Protein AF-A0A0F9ECN3-F1 (afdb_monomer_lite)

Sequence (155 aa):
WRVKKGQPVIRRDQSVPAFGNCTLDDNPGNGDLRNGLTFDAQINGYLSWDSETIVDEPDRWEMTVILDASAPLDECRVDLTPRKCQKFKPAPGTKFKWTVTTLPPVSKKKDKSAEKPPPGRLLVTATKQADKHGLVTIRQMPILKGRQRVVIANQ

Structure (mmCIF, N/CA/C/O backbone):
data_AF-A0A0F9ECN3-F1
#
_entry.id   AF-A0A0F9ECN3-F1
#
loop_
_atom_site.group_PDB
_atom_site.id
_atom_site.type_symbol
_atom_site.label_atom_id
_atom_site.label_alt_id
_atom_site.label_comp_id
_atom_site.label_asym_id
_atom_site.label_entity_id
_atom_site.label_seq_id
_atom_site.pdbx_PDB_ins_code
_atom_site.Cartn_x
_atom_site.Cartn_y
_atom_site.Cartn_z
_atom_site.occupancy
_atom_site.B_iso_or_equiv
_atom_site.auth_seq_id
_atom_site.auth_comp_id
_atom_site.auth_asym_id
_atom_site.auth_atom_id
_atom_site.pdbx_PDB_model_num
ATOM 1 N N . TRP A 1 1 ? 7.324 -7.913 3.543 1.00 61.25 1 TRP A N 1
ATOM 2 C CA . TRP A 1 1 ? 7.723 -9.181 4.170 1.00 61.25 1 TRP A CA 1
ATOM 3 C C . TRP A 1 1 ? 9.244 -9.226 4.249 1.00 61.25 1 TRP A C 1
ATOM 5 O O . TRP A 1 1 ? 9.902 -8.504 3.511 1.00 61.25 1 TRP A O 1
ATOM 15 N N . ARG A 1 2 ? 9.823 -10.022 5.154 1.00 65.94 2 ARG A N 1
ATOM 16 C CA . ARG A 1 2 ? 11.284 -10.192 5.239 1.00 65.94 2 ARG A CA 1
ATOM 17 C C . ARG A 1 2 ? 11.730 -11.464 4.544 1.00 65.94 2 ARG A C 1
ATOM 19 O O . ARG A 1 2 ? 11.059 -12.481 4.664 1.00 65.94 2 ARG A O 1
ATOM 26 N N . VAL A 1 3 ? 12.909 -11.430 3.934 1.00 63.16 3 VAL A N 1
ATOM 27 C CA . VAL A 1 3 ? 13.640 -12.641 3.558 1.00 63.16 3 VAL A CA 1
ATOM 28 C C . VAL A 1 3 ? 14.472 -13.080 4.770 1.00 63.16 3 VAL A C 1
ATOM 30 O O . VAL A 1 3 ? 15.399 -12.377 5.168 1.00 63.16 3 VAL A O 1
ATOM 33 N N . LYS A 1 4 ? 14.160 -14.221 5.390 1.00 66.12 4 LYS A N 1
ATOM 34 C CA . LYS A 1 4 ? 14.993 -14.840 6.436 1.00 66.12 4 LYS A CA 1
ATOM 35 C C . LYS A 1 4 ? 15.588 -16.119 5.867 1.00 66.12 4 LYS A C 1
ATOM 37 O O . LYS A 1 4 ? 14.844 -16.992 5.439 1.00 66.12 4 LYS A O 1
ATOM 42 N N . LYS A 1 5 ? 16.923 -16.231 5.861 1.00 72.69 5 LYS A N 1
ATOM 43 C CA . LYS A 1 5 ? 17.642 -17.380 5.271 1.00 72.69 5 LYS A CA 1
ATOM 44 C C . LYS A 1 5 ? 17.203 -17.685 3.822 1.00 72.69 5 LYS A C 1
ATOM 46 O O . LYS A 1 5 ? 16.973 -18.834 3.474 1.00 72.69 5 LYS A O 1
ATOM 51 N N . GLY A 1 6 ? 17.024 -16.650 3.000 1.00 64.44 6 GLY A N 1
ATOM 52 C CA . GLY A 1 6 ? 16.589 -16.809 1.606 1.00 64.44 6 GLY A CA 1
ATOM 53 C C . GLY A 1 6 ? 15.089 -17.060 1.405 1.00 64.44 6 GLY A C 1
ATOM 54 O O . GLY A 1 6 ? 14.658 -17.149 0.264 1.00 64.44 6 GLY A O 1
ATOM 55 N N . GLN A 1 7 ? 14.279 -17.128 2.470 1.00 65.38 7 GLN A N 1
ATOM 56 C CA . GLN A 1 7 ? 12.841 -17.392 2.357 1.00 65.38 7 GLN A CA 1
ATOM 57 C C . GLN A 1 7 ? 11.970 -16.204 2.772 1.00 65.38 7 GLN A C 1
ATOM 59 O O . GLN A 1 7 ? 12.253 -15.573 3.798 1.00 65.38 7 GLN A O 1
ATOM 64 N N . PRO A 1 8 ? 10.869 -15.938 2.047 1.00 68.69 8 PRO A N 1
ATOM 65 C CA . PRO A 1 8 ? 9.820 -15.053 2.515 1.00 68.69 8 PRO A CA 1
ATOM 66 C C . PRO A 1 8 ? 9.243 -15.497 3.848 1.00 68.69 8 PRO A C 1
ATOM 68 O O . PRO A 1 8 ? 8.723 -16.599 3.983 1.00 68.69 8 PRO A O 1
ATOM 71 N N . VAL A 1 9 ? 9.275 -14.606 4.832 1.00 77.12 9 VAL A N 1
ATOM 72 C CA . VAL A 1 9 ? 8.562 -14.780 6.091 1.00 77.12 9 VAL A CA 1
ATOM 73 C C . VAL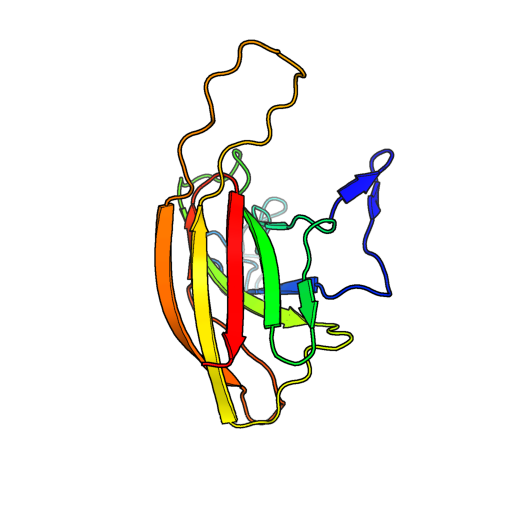 A 1 9 ? 7.325 -13.900 6.058 1.00 77.12 9 VAL A C 1
ATOM 75 O O . VAL A 1 9 ? 7.400 -12.675 6.197 1.00 77.12 9 VAL A O 1
ATOM 78 N N . ILE A 1 10 ? 6.178 -14.551 5.880 1.00 79.06 10 ILE A N 1
ATOM 79 C CA . ILE A 1 10 ? 4.855 -13.964 6.081 1.00 79.06 10 ILE A CA 1
ATOM 80 C C . ILE A 1 10 ? 4.321 -14.509 7.402 1.00 79.06 10 ILE A C 1
ATOM 82 O O . ILE A 1 10 ? 4.100 -15.710 7.557 1.00 79.06 10 ILE A O 1
ATOM 86 N N . ARG A 1 11 ? 4.138 -13.616 8.375 1.00 85.12 11 ARG A N 1
ATOM 87 C CA . ARG A 1 11 ? 3.629 -13.963 9.704 1.00 85.12 11 ARG A CA 1
ATOM 88 C C . ARG A 1 11 ? 2.106 -14.096 9.672 1.00 85.12 11 ARG A C 1
ATOM 90 O O . ARG A 1 11 ? 1.419 -13.338 8.985 1.00 85.12 11 ARG A O 1
ATOM 97 N N . ARG A 1 12 ? 1.559 -15.110 10.354 1.00 87.62 12 ARG A N 1
ATOM 98 C CA . ARG A 1 12 ? 0.111 -15.391 10.293 1.00 87.62 12 ARG A CA 1
ATOM 99 C C . ARG A 1 12 ? -0.711 -14.410 11.130 1.00 87.62 12 ARG A C 1
ATOM 101 O O . ARG A 1 12 ? -1.862 -14.179 10.773 1.00 87.62 12 ARG A O 1
ATOM 108 N N . ASP A 1 13 ? -0.094 -13.845 12.152 1.00 90.88 13 ASP A N 1
ATOM 109 C CA . ASP A 1 13 ? -0.591 -12.923 13.174 1.00 90.88 13 ASP A CA 1
ATOM 110 C C . ASP A 1 13 ? -0.335 -11.443 12.833 1.00 90.88 13 ASP A C 1
ATOM 112 O O . ASP A 1 13 ? -0.357 -10.583 13.707 1.00 90.88 13 ASP A O 1
ATOM 116 N N . GLN A 1 14 ? -0.092 -11.125 11.559 1.00 93.50 14 GLN A N 1
ATOM 117 C CA . GLN A 1 14 ? 0.107 -9.754 11.096 1.00 93.50 14 GLN A CA 1
ATOM 118 C C . GLN A 1 14 ? -0.814 -9.405 9.933 1.00 93.50 14 GLN A C 1
ATOM 120 O O . GLN A 1 14 ? -1.141 -10.260 9.102 1.00 93.50 14 GLN A O 1
ATOM 125 N N . SER A 1 15 ? -1.167 -8.122 9.848 1.00 96.06 15 SER A N 1
ATOM 126 C CA . SER A 1 15 ? -1.758 -7.567 8.637 1.00 96.06 15 SER A CA 1
ATOM 127 C C . SER A 1 15 ? -0.763 -7.561 7.478 1.00 96.06 15 SER A C 1
ATOM 129 O O . SER A 1 15 ? 0.458 -7.600 7.646 1.00 96.06 15 SER A O 1
ATOM 131 N N . VAL A 1 16 ? -1.309 -7.536 6.269 1.00 96.00 16 VAL A N 1
ATOM 132 C CA . VAL A 1 16 ? -0.566 -7.508 5.010 1.00 96.00 16 VAL A CA 1
ATOM 133 C C . VAL A 1 16 ? -1.203 -6.484 4.074 1.00 96.00 16 VAL A C 1
ATOM 135 O O . VAL A 1 16 ? -2.420 -6.286 4.135 1.00 96.00 16 VAL A O 1
ATOM 138 N N . PRO A 1 17 ? -0.423 -5.824 3.206 1.00 96.69 17 PRO A N 1
ATOM 139 C CA . PRO A 1 17 ? -0.995 -4.995 2.163 1.00 96.69 17 PRO A CA 1
ATOM 140 C C . PRO A 1 17 ? -1.484 -5.904 1.030 1.00 96.69 17 PRO A C 1
ATOM 142 O O . PRO A 1 17 ? -0.779 -6.822 0.612 1.00 96.69 17 PRO A O 1
ATOM 145 N N . ALA A 1 18 ? -2.680 -5.648 0.513 1.00 97.56 18 ALA A N 1
ATOM 146 C CA . ALA A 1 18 ? -3.044 -6.089 -0.827 1.00 97.56 18 ALA A CA 1
ATOM 147 C C . ALA A 1 18 ? -2.791 -4.932 -1.790 1.00 97.56 18 ALA A C 1
ATOM 149 O O . ALA A 1 18 ? -3.440 -3.889 -1.670 1.00 97.56 18 ALA A O 1
ATOM 150 N N . PHE A 1 19 ? -1.842 -5.136 -2.701 1.00 98.06 19 PHE A N 1
ATOM 151 C CA . PHE A 1 19 ? -1.578 -4.241 -3.821 1.00 98.06 19 PHE A CA 1
ATOM 152 C C . PHE A 1 19 ? -2.419 -4.645 -5.033 1.00 98.06 19 PHE A C 1
ATOM 154 O O . PHE A 1 19 ? -2.717 -5.827 -5.216 1.00 98.06 19 PHE A O 1
ATOM 161 N N . GLY A 1 20 ? -2.799 -3.670 -5.848 1.00 97.50 20 GLY A N 1
ATOM 162 C CA . GLY A 1 20 ? -3.457 -3.906 -7.128 1.00 97.50 20 GLY A CA 1
ATOM 163 C C . GLY A 1 20 ? -3.425 -2.664 -8.009 1.00 97.50 20 GLY A C 1
ATOM 164 O O . GLY A 1 20 ? -3.162 -1.567 -7.517 1.00 97.50 20 GLY A O 1
ATOM 165 N N . ASN A 1 21 ? -3.724 -2.832 -9.298 1.00 97.25 21 ASN A N 1
ATOM 166 C CA . ASN A 1 21 ? -3.754 -1.744 -10.281 1.00 97.25 21 ASN A CA 1
ATOM 167 C C . ASN A 1 21 ? -2.468 -0.897 -10.254 1.00 97.25 21 ASN A C 1
ATOM 169 O O . ASN A 1 21 ? -2.540 0.336 -10.180 1.00 97.25 21 ASN A O 1
ATOM 173 N N . CYS A 1 22 ? -1.301 -1.548 -10.228 1.00 98.12 22 CYS A N 1
ATOM 174 C CA . CYS A 1 22 ? -0.036 -0.831 -10.241 1.00 98.12 22 CYS A CA 1
ATOM 175 C C . CYS A 1 22 ? 0.258 -0.351 -11.662 1.00 98.12 22 CYS A C 1
ATOM 177 O O . CYS A 1 22 ? 0.122 -1.097 -12.625 1.00 98.12 22 CYS A O 1
ATOM 179 N N . THR A 1 23 ? 0.718 0.888 -11.816 1.00 98.06 23 THR A N 1
ATOM 180 C CA . THR A 1 23 ? 1.080 1.432 -13.138 1.00 98.06 23 THR A CA 1
ATOM 181 C C . THR A 1 23 ? 2.329 0.787 -13.747 1.00 98.06 23 THR A C 1
ATOM 183 O O . THR A 1 23 ? 2.666 1.100 -14.882 1.00 98.06 23 THR A O 1
ATOM 186 N N . LEU A 1 24 ? 3.031 -0.063 -12.990 1.00 97.00 24 LEU A N 1
ATOM 187 C CA . LEU A 1 24 ? 4.149 -0.889 -13.458 1.00 97.00 24 LEU A CA 1
ATOM 188 C C . LEU A 1 24 ? 3.744 -2.353 -13.677 1.00 97.00 24 LEU A C 1
ATOM 190 O O . LEU A 1 24 ? 4.626 -3.193 -13.831 1.00 97.00 24 LEU A O 1
ATOM 194 N N . ASP A 1 25 ? 2.450 -2.675 -13.613 1.00 95.62 25 ASP A N 1
ATOM 195 C CA . ASP A 1 25 ? 1.968 -4.009 -13.957 1.00 95.62 25 ASP A CA 1
ATOM 196 C C . ASP A 1 25 ? 2.178 -4.254 -15.454 1.00 95.62 25 ASP A C 1
ATOM 198 O O . ASP A 1 25 ? 1.800 -3.438 -16.300 1.00 95.62 25 ASP A O 1
ATOM 202 N N . ASP A 1 26 ? 2.769 -5.399 -15.771 1.00 94.50 26 ASP A N 1
ATOM 203 C CA . ASP A 1 26 ? 2.861 -5.889 -17.137 1.00 94.50 26 ASP A CA 1
ATOM 204 C C . ASP A 1 26 ? 1.504 -6.401 -17.629 1.00 94.50 26 ASP A C 1
ATOM 206 O O . ASP A 1 26 ? 0.576 -6.617 -16.851 1.00 94.50 26 ASP A O 1
ATOM 210 N N . ASN A 1 27 ? 1.372 -6.633 -18.937 1.00 90.88 27 ASN A N 1
ATOM 211 C CA . ASN A 1 27 ? 0.176 -7.267 -19.486 1.00 90.88 27 ASN A CA 1
ATOM 212 C C . ASN A 1 27 ? 0.194 -8.782 -19.180 1.00 90.88 27 ASN A C 1
ATOM 214 O O . ASN A 1 27 ? 0.972 -9.493 -19.825 1.00 90.88 27 ASN A O 1
ATOM 218 N N . PRO A 1 28 ? -0.671 -9.308 -18.284 1.00 86.38 28 PRO A N 1
ATOM 219 C CA . PRO A 1 28 ? -0.712 -10.738 -17.965 1.00 86.38 28 PRO A CA 1
ATOM 220 C C . PRO A 1 28 ? -1.400 -11.572 -19.057 1.00 86.38 28 PRO A C 1
ATOM 222 O O . PRO A 1 28 ? -1.465 -12.795 -18.952 1.00 86.38 28 PRO A O 1
ATOM 225 N N . GLY A 1 29 ? -1.948 -10.916 -20.081 1.00 88.94 29 GLY A N 1
ATOM 226 C CA . GLY A 1 29 ? -2.746 -11.548 -21.113 1.00 88.94 29 GLY A CA 1
ATOM 227 C C . GLY A 1 29 ? -4.222 -11.671 -20.756 1.00 88.94 29 GLY A C 1
ATOM 228 O O . GLY A 1 29 ? -4.664 -11.382 -19.643 1.00 88.94 29 GLY A O 1
ATOM 229 N N . ASN A 1 30 ? -5.004 -12.109 -21.738 1.00 89.69 30 ASN A N 1
ATOM 230 C CA . ASN A 1 30 ? -6.453 -12.293 -21.630 1.00 89.69 30 ASN A CA 1
ATOM 231 C C . ASN A 1 30 ? -6.905 -13.740 -21.909 1.00 89.69 30 ASN A C 1
ATOM 233 O O . ASN A 1 30 ? -8.100 -13.990 -22.059 1.00 89.69 3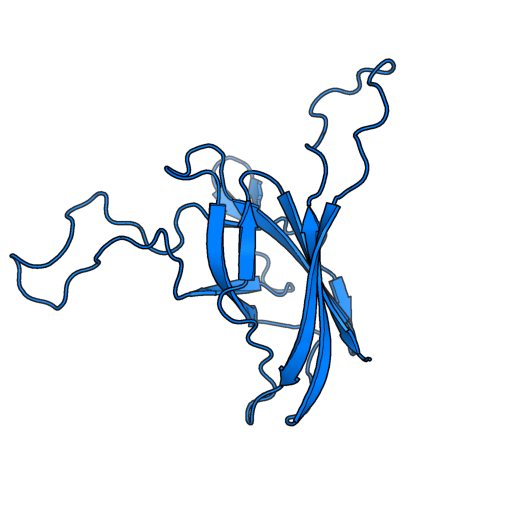0 ASN A O 1
ATOM 237 N N . GLY A 1 31 ? -5.958 -14.680 -21.998 1.00 85.56 31 GLY A N 1
ATOM 238 C CA . GLY A 1 31 ? -6.203 -16.084 -22.339 1.00 85.56 31 GLY A CA 1
ATOM 239 C C . GLY A 1 31 ? -5.922 -16.457 -23.801 1.00 85.56 31 GLY A C 1
ATOM 240 O O . GLY A 1 31 ? -5.876 -17.646 -24.105 1.00 85.56 31 GLY A O 1
ATOM 241 N N . ASP A 1 32 ? -5.685 -15.491 -24.700 1.00 88.81 32 ASP A N 1
ATOM 242 C CA . ASP A 1 32 ? -5.099 -15.758 -26.025 1.00 88.81 32 ASP A CA 1
ATOM 243 C C . ASP A 1 32 ? -3.579 -15.950 -25.884 1.00 88.81 32 ASP A C 1
ATOM 245 O O . ASP A 1 32 ? -2.896 -15.113 -25.300 1.00 88.81 32 ASP A O 1
ATOM 249 N N . LEU A 1 33 ? -3.030 -17.023 -26.466 1.00 84.94 33 LEU A N 1
ATOM 250 C CA . LEU A 1 33 ? -1.591 -17.331 -26.448 1.00 84.94 33 LEU A CA 1
ATOM 251 C C . LEU A 1 33 ? -0.710 -16.236 -27.078 1.00 84.94 33 LEU A C 1
ATOM 253 O O . LEU A 1 33 ? 0.499 -16.225 -26.866 1.00 84.94 33 LEU A O 1
ATOM 257 N N . ARG A 1 34 ? -1.295 -15.332 -27.868 1.00 88.06 34 ARG A N 1
ATOM 258 C CA . ARG A 1 34 ? -0.613 -14.192 -28.503 1.00 88.06 34 ARG A CA 1
ATOM 259 C C . ARG A 1 34 ? -0.785 -12.889 -27.723 1.00 88.06 34 ARG A C 1
ATOM 261 O O . ARG A 1 34 ? -0.282 -11.854 -28.155 1.00 88.06 34 ARG A O 1
ATOM 268 N N . ASN A 1 35 ? -1.542 -12.904 -26.629 1.00 87.69 35 ASN A N 1
ATOM 269 C CA . ASN A 1 35 ? -1.846 -11.728 -25.830 1.00 87.69 35 ASN A CA 1
ATOM 270 C C . ASN A 1 35 ? -1.273 -11.892 -24.423 1.00 87.69 35 ASN A C 1
ATOM 272 O O . ASN A 1 35 ? -1.749 -12.714 -23.649 1.00 87.69 35 ASN A O 1
ATOM 276 N N . GLY A 1 36 ? -0.277 -11.071 -24.102 1.00 85.50 36 GLY A N 1
ATOM 277 C CA . GLY A 1 36 ? 0.419 -11.082 -22.818 1.00 85.50 36 GLY A CA 1
ATOM 278 C C . GLY A 1 36 ? 1.926 -11.008 -23.021 1.00 85.50 36 GLY A C 1
ATOM 279 O O . GLY A 1 36 ? 2.443 -11.457 -24.046 1.00 85.50 36 GLY A O 1
ATOM 280 N N . LEU A 1 37 ? 2.629 -10.413 -22.061 1.00 83.25 37 LEU A N 1
ATOM 281 C CA . LEU A 1 37 ? 4.071 -10.609 -21.973 1.00 83.25 37 LEU A CA 1
ATOM 282 C C . LEU A 1 37 ? 4.345 -12.041 -21.489 1.00 83.25 37 LEU A C 1
ATOM 284 O O . LEU A 1 37 ? 3.522 -12.650 -20.807 1.00 83.25 37 LEU A O 1
ATOM 288 N N . THR A 1 38 ? 5.478 -12.603 -21.908 1.00 75.94 38 THR A N 1
ATOM 289 C CA . THR A 1 38 ? 5.864 -13.989 -21.609 1.00 75.94 38 THR A CA 1
ATOM 290 C C . THR A 1 38 ? 6.394 -14.122 -20.171 1.00 75.94 38 THR A C 1
ATOM 292 O O . THR A 1 38 ? 5.959 -13.405 -19.278 1.00 75.94 38 THR A O 1
ATOM 295 N N . PHE A 1 39 ? 7.333 -15.039 -19.916 1.00 72.94 39 PHE A N 1
ATOM 296 C CA . PHE A 1 39 ? 7.798 -15.436 -18.578 1.00 72.94 39 PHE A CA 1
ATOM 297 C C . PHE A 1 39 ? 8.289 -14.312 -17.643 1.00 72.94 39 PHE A C 1
ATOM 299 O O . PHE A 1 39 ? 8.385 -14.552 -16.442 1.00 72.94 39 PHE A O 1
ATOM 306 N N . ASP A 1 40 ? 8.567 -13.115 -18.163 1.00 81.44 40 ASP A N 1
ATOM 307 C CA . ASP A 1 40 ? 9.046 -11.965 -17.387 1.00 81.44 40 ASP A CA 1
ATOM 308 C C . ASP A 1 40 ? 7.923 -11.015 -16.930 1.00 81.44 40 ASP A C 1
ATOM 310 O O . ASP A 1 40 ? 8.199 -10.041 -16.232 1.00 81.44 40 ASP A O 1
ATOM 314 N N . ALA A 1 41 ? 6.663 -11.278 -17.305 1.00 87.25 41 ALA A N 1
ATOM 315 C CA . ALA A 1 41 ? 5.527 -10.459 -16.892 1.00 87.25 41 ALA A CA 1
ATOM 316 C C . ALA A 1 41 ? 5.374 -10.475 -15.365 1.00 87.25 41 ALA A C 1
ATOM 318 O O . ALA A 1 41 ? 5.203 -11.536 -14.756 1.00 87.25 41 ALA A O 1
ATOM 319 N N . GLN A 1 42 ? 5.380 -9.299 -14.740 1.00 90.94 42 GLN A N 1
ATOM 320 C CA . GLN A 1 42 ? 5.170 -9.170 -13.305 1.00 90.94 42 GLN A CA 1
ATOM 321 C C . GLN A 1 42 ? 3.981 -8.273 -12.964 1.00 90.94 42 GLN A C 1
ATOM 323 O O . GLN A 1 42 ? 3.676 -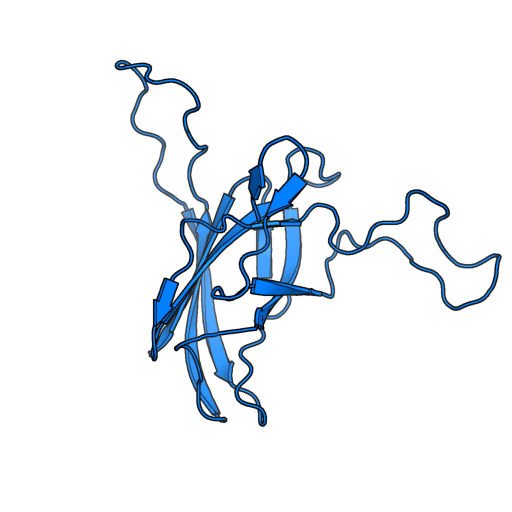7.289 -13.631 1.00 90.94 42 GLN A O 1
ATOM 328 N N . ILE A 1 43 ? 3.297 -8.652 -11.885 1.00 94.38 43 ILE A N 1
ATOM 329 C CA . ILE A 1 43 ? 2.136 -7.951 -11.339 1.00 94.38 43 ILE A CA 1
ATOM 330 C C . ILE A 1 43 ? 2.475 -7.567 -9.901 1.00 94.38 43 ILE A C 1
ATOM 332 O O . ILE A 1 43 ? 2.700 -8.432 -9.053 1.00 94.38 43 ILE A O 1
ATOM 336 N N . ASN A 1 44 ? 2.530 -6.265 -9.628 1.00 94.88 44 ASN A N 1
ATOM 337 C CA . ASN A 1 44 ? 2.998 -5.646 -8.388 1.00 94.88 44 ASN A CA 1
ATOM 338 C C . ASN A 1 44 ? 4.415 -6.094 -7.966 1.00 94.88 44 ASN A C 1
ATOM 340 O O . ASN A 1 44 ? 4.766 -6.002 -6.789 1.00 94.88 44 ASN A O 1
ATOM 344 N N . GLY A 1 45 ? 5.234 -6.593 -8.893 1.00 94.00 45 GLY A N 1
ATOM 345 C CA . GLY A 1 45 ? 6.487 -7.299 -8.608 1.00 94.00 45 GLY A CA 1
ATOM 346 C C . GLY A 1 45 ? 7.613 -6.418 -8.070 1.00 94.00 45 GLY A C 1
ATOM 347 O O . GLY A 1 45 ? 8.491 -6.916 -7.368 1.00 94.00 45 GLY A O 1
ATOM 348 N N . TYR A 1 46 ? 7.559 -5.105 -8.302 1.00 95.81 46 TYR A N 1
ATOM 349 C CA . TYR A 1 46 ? 8.515 -4.150 -7.724 1.00 95.81 46 TYR A CA 1
ATOM 350 C C . TYR A 1 46 ? 8.138 -3.651 -6.323 1.00 95.81 46 TYR A C 1
ATOM 352 O O . TYR A 1 46 ? 8.889 -2.878 -5.722 1.00 95.81 46 TYR A O 1
ATOM 360 N N . LEU A 1 47 ? 6.981 -4.057 -5.791 1.00 96.38 47 LEU A N 1
ATOM 361 C CA . LEU A 1 47 ? 6.490 -3.591 -4.500 1.00 96.38 47 LEU A CA 1
ATOM 362 C C . LEU A 1 47 ? 6.785 -4.593 -3.386 1.00 96.38 47 LEU A C 1
ATOM 364 O O . LEU A 1 47 ? 6.537 -5.794 -3.478 1.00 96.38 47 LEU A O 1
ATOM 368 N N . SER A 1 48 ? 7.255 -4.072 -2.259 1.00 94.44 48 SER A N 1
ATOM 369 C CA . SER A 1 48 ? 7.391 -4.832 -1.021 1.00 94.44 48 SER A CA 1
ATOM 370 C C . SER A 1 48 ? 6.992 -3.986 0.189 1.00 94.44 48 SER A C 1
ATOM 372 O O . SER A 1 48 ? 6.547 -2.844 0.065 1.00 94.44 48 SER A O 1
ATOM 374 N N . TRP A 1 49 ? 7.081 -4.563 1.387 1.00 94.06 49 TRP A N 1
ATOM 375 C CA . TRP A 1 49 ? 6.743 -3.860 2.625 1.00 94.06 49 TRP A CA 1
ATOM 376 C C . TRP A 1 49 ? 7.640 -4.276 3.785 1.00 94.06 49 TRP A C 1
ATOM 378 O O . TRP A 1 49 ? 8.146 -5.399 3.826 1.00 94.06 49 TRP A O 1
ATOM 388 N N . ASP A 1 50 ? 7.790 -3.408 4.776 1.00 91.25 50 ASP A N 1
ATOM 389 C CA . ASP A 1 50 ? 8.481 -3.727 6.024 1.00 91.25 50 ASP A CA 1
ATOM 390 C C . ASP A 1 50 ? 7.507 -4.364 7.023 1.00 91.25 50 ASP A C 1
ATOM 392 O O . ASP A 1 50 ? 6.571 -3.720 7.496 1.00 91.25 50 ASP A O 1
ATOM 396 N N . SER A 1 51 ? 7.720 -5.638 7.353 1.00 90.12 51 SER A N 1
ATOM 397 C CA . SER A 1 51 ? 6.858 -6.370 8.287 1.00 90.12 51 SER A CA 1
ATOM 398 C C . SER A 1 51 ? 7.107 -6.041 9.760 1.00 90.12 51 SER A C 1
ATOM 400 O O . SER A 1 51 ? 6.280 -6.400 10.596 1.00 90.12 51 SER A O 1
ATOM 402 N N . GLU A 1 52 ? 8.228 -5.398 10.104 1.00 88.31 52 GLU A N 1
ATOM 403 C CA . GLU A 1 52 ? 8.581 -5.112 11.506 1.00 88.31 52 GLU A CA 1
ATOM 404 C C . GLU A 1 52 ? 8.016 -3.789 12.015 1.00 88.31 52 GLU A C 1
ATOM 406 O O . GLU A 1 52 ? 7.991 -3.556 13.217 1.00 88.31 52 GLU A O 1
ATOM 411 N N . THR A 1 53 ? 7.568 -2.917 11.114 1.00 89.00 53 THR A N 1
ATOM 412 C CA . THR A 1 53 ? 7.084 -1.576 11.475 1.00 89.00 53 THR A CA 1
ATOM 413 C C . THR A 1 53 ? 5.572 -1.435 11.326 1.00 89.00 53 THR A C 1
ATOM 415 O O . THR A 1 53 ? 5.064 -0.315 11.331 1.00 89.00 53 THR A O 1
ATOM 418 N N . ILE A 1 54 ? 4.848 -2.544 11.160 1.00 95.06 54 ILE A N 1
ATOM 419 C CA . ILE A 1 54 ? 3.391 -2.540 11.000 1.00 95.06 54 ILE A CA 1
ATOM 420 C C . ILE A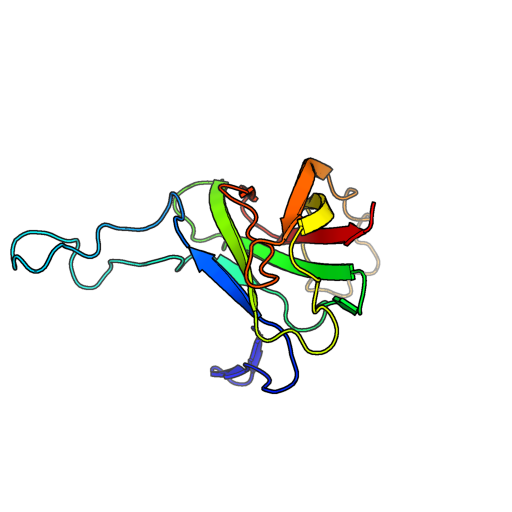 1 54 ? 2.737 -2.046 12.293 1.00 95.06 54 ILE A C 1
ATOM 422 O O . ILE A 1 54 ? 3.056 -2.540 13.372 1.00 95.06 54 ILE A O 1
ATOM 426 N N . VAL A 1 55 ? 1.805 -1.104 12.166 1.00 97.81 55 VAL A N 1
ATOM 427 C CA . VAL A 1 55 ? 0.885 -0.712 13.241 1.00 97.81 55 VAL A CA 1
ATOM 428 C C . VAL A 1 55 ? -0.503 -1.195 12.843 1.00 97.81 55 VAL A C 1
ATOM 430 O O . VAL A 1 55 ? -0.945 -0.946 11.725 1.00 97.81 55 VAL A O 1
ATOM 433 N N . ASP A 1 56 ? -1.160 -1.918 13.739 1.00 97.88 56 ASP A N 1
ATOM 434 C CA . ASP A 1 56 ? -2.490 -2.498 13.550 1.00 97.88 56 ASP A CA 1
ATOM 435 C C . ASP A 1 56 ? -3.252 -2.308 14.862 1.00 97.88 56 ASP A C 1
ATOM 437 O O . ASP A 1 56 ? -3.249 -3.178 15.729 1.00 97.88 56 ASP A O 1
ATOM 441 N N . GLU A 1 57 ? -3.811 -1.113 15.031 1.00 98.19 57 GLU A N 1
ATOM 442 C CA . GLU A 1 57 ? -4.604 -0.686 16.182 1.00 98.19 57 GLU A CA 1
ATOM 443 C C . GLU A 1 57 ? -6.052 -0.398 15.750 1.00 98.19 57 GLU A C 1
ATOM 445 O O . GLU A 1 57 ? -6.308 -0.225 14.555 1.00 98.19 57 GLU A O 1
ATOM 450 N N . PRO A 1 58 ? -7.028 -0.365 16.678 1.00 97.62 58 PRO A N 1
ATOM 451 C CA . PRO A 1 58 ? -8.444 -0.231 16.325 1.00 97.62 58 PRO A CA 1
ATOM 452 C C . PRO A 1 58 ? -8.778 0.977 15.436 1.00 97.62 58 PRO A C 1
ATOM 454 O O . PRO A 1 58 ? -9.648 0.886 14.574 1.00 97.62 58 PRO A O 1
ATOM 457 N N . ASP A 1 59 ? -8.069 2.088 15.621 1.00 96.38 59 ASP A N 1
ATOM 458 C CA . ASP A 1 59 ? -8.279 3.377 14.957 1.00 96.38 59 ASP A CA 1
ATOM 459 C C . ASP A 1 59 ? -7.122 3.795 14.037 1.00 96.38 59 ASP A C 1
ATOM 461 O O . ASP A 1 59 ? -7.149 4.889 13.464 1.00 96.38 59 ASP A O 1
ATOM 465 N N . ARG A 1 60 ? -6.101 2.940 13.890 1.00 98.25 60 ARG A N 1
ATOM 466 C CA . ARG A 1 60 ? -4.871 3.274 13.174 1.00 98.25 60 ARG A CA 1
ATOM 467 C C . ARG A 1 60 ? -4.218 2.053 12.546 1.00 98.25 60 ARG A C 1
ATOM 469 O O . ARG A 1 60 ? -3.860 1.093 13.224 1.00 98.25 60 ARG A O 1
ATOM 476 N N . TRP A 1 61 ? -3.961 2.146 11.249 1.00 98.69 61 TRP A N 1
ATOM 477 C CA . TRP A 1 61 ? -3.149 1.196 10.507 1.00 98.69 61 TRP A CA 1
ATOM 478 C C . TRP A 1 61 ? -1.979 1.900 9.835 1.00 98.69 61 TRP A C 1
ATOM 480 O O . TRP A 1 61 ? -2.146 2.948 9.210 1.00 98.69 61 TRP A O 1
ATOM 490 N N . GLU A 1 62 ? -0.788 1.316 9.928 1.00 98.38 62 GLU A N 1
ATOM 491 C CA . GLU A 1 62 ? 0.388 1.842 9.249 1.00 98.38 62 GLU A CA 1
ATOM 492 C C . GLU A 1 62 ? 1.280 0.749 8.696 1.00 98.38 62 GLU A C 1
ATOM 494 O O . GLU A 1 62 ? 1.490 -0.295 9.316 1.00 98.38 62 GLU A O 1
ATOM 499 N N . MET A 1 63 ? 1.905 1.049 7.564 1.00 97.38 63 MET A N 1
ATOM 500 C CA . MET A 1 63 ? 2.882 0.166 6.957 1.00 97.38 63 MET A CA 1
ATOM 501 C C . MET A 1 63 ? 3.918 0.956 6.181 1.00 97.38 63 MET A C 1
ATOM 503 O O . MET A 1 63 ? 3.621 1.977 5.563 1.00 97.38 63 MET A O 1
ATOM 507 N N . THR A 1 64 ? 5.152 0.465 6.198 1.00 96.62 64 THR A N 1
ATOM 508 C CA . THR A 1 64 ? 6.177 0.972 5.291 1.00 96.62 64 THR A CA 1
ATOM 509 C C . THR A 1 64 ? 6.112 0.177 3.995 1.00 96.62 64 THR A C 1
ATOM 511 O O . THR A 1 64 ? 6.402 -1.019 4.006 1.00 96.62 64 THR A O 1
ATOM 514 N N . VAL A 1 65 ? 5.730 0.835 2.906 1.00 96.69 65 VAL A N 1
ATOM 515 C CA . VAL A 1 65 ? 5.743 0.298 1.540 1.00 96.69 65 VAL A CA 1
ATOM 516 C C . VAL A 1 65 ? 7.069 0.669 0.884 1.00 96.69 65 VAL A C 1
ATOM 518 O O . VAL A 1 65 ? 7.703 1.655 1.266 1.00 96.69 65 VAL A O 1
ATOM 521 N N . ILE A 1 66 ? 7.532 -0.172 -0.033 1.00 95.81 66 ILE A N 1
ATOM 522 C CA . ILE A 1 66 ? 8.823 -0.032 -0.693 1.00 95.81 66 ILE A CA 1
ATOM 523 C C . ILE A 1 66 ? 8.628 -0.269 -2.186 1.00 95.81 66 ILE A C 1
ATOM 525 O O . ILE A 1 66 ? 8.112 -1.324 -2.555 1.00 95.81 66 ILE A O 1
ATOM 529 N N . LEU A 1 67 ? 9.080 0.669 -3.017 1.00 96.44 67 LEU A N 1
ATOM 530 C CA . LEU A 1 67 ? 9.347 0.412 -4.433 1.00 96.44 67 LEU A CA 1
ATOM 531 C C . LEU A 1 67 ? 10.830 0.085 -4.587 1.00 96.44 67 LEU A C 1
ATOM 533 O O . LEU A 1 67 ? 11.696 0.872 -4.184 1.00 96.44 67 LEU A O 1
ATOM 537 N N . ASP A 1 68 ? 11.111 -1.101 -5.115 1.00 94.94 68 ASP A N 1
ATOM 538 C CA . ASP A 1 68 ? 12.471 -1.600 -5.261 1.00 94.94 68 ASP A CA 1
ATOM 539 C C . ASP A 1 68 ? 13.299 -0.733 -6.223 1.00 94.94 68 ASP A C 1
ATOM 541 O O . ASP A 1 68 ? 12.781 -0.140 -7.170 1.00 94.94 68 ASP A O 1
ATOM 545 N N . ALA A 1 69 ? 14.610 -0.655 -5.990 1.00 94.00 69 ALA A N 1
ATOM 546 C CA . ALA A 1 69 ? 15.509 0.128 -6.837 1.00 94.00 69 ALA A CA 1
ATOM 547 C C . ALA A 1 69 ? 15.588 -0.411 -8.278 1.00 94.00 69 ALA A C 1
ATOM 549 O O . ALA A 1 69 ? 15.910 0.355 -9.184 1.00 94.00 69 ALA A O 1
ATOM 550 N N . SER A 1 70 ? 15.274 -1.696 -8.482 1.00 94.62 70 SER A N 1
ATOM 551 C CA . SER A 1 70 ? 15.191 -2.336 -9.800 1.00 94.62 70 SER A CA 1
ATOM 552 C C . SER A 1 70 ? 13.942 -1.963 -10.605 1.00 94.62 70 SER A C 1
ATOM 554 O O . SER A 1 70 ? 13.854 -2.348 -11.769 1.00 94.62 70 SER A O 1
ATOM 556 N N . ALA A 1 71 ? 12.996 -1.204 -10.033 1.00 95.88 71 ALA A N 1
ATOM 557 C CA . ALA A 1 71 ? 11.837 -0.719 -10.775 1.00 95.88 71 ALA A CA 1
ATOM 558 C C . ALA A 1 71 ? 12.270 0.100 -12.010 1.00 95.88 71 ALA A C 1
ATOM 560 O O . ALA A 1 71 ? 13.173 0.942 -11.904 1.00 95.88 71 ALA A O 1
ATOM 561 N N . PRO A 1 72 ? 11.622 -0.088 -13.175 1.00 95.19 72 PRO A N 1
ATOM 562 C CA . PRO A 1 72 ? 12.024 0.567 -14.418 1.00 95.19 72 PRO A CA 1
ATOM 563 C C . PRO A 1 72 ? 11.810 2.083 -14.374 1.00 95.19 72 PRO A C 1
ATOM 565 O O . PRO A 1 72 ? 12.533 2.823 -15.035 1.00 95.19 72 PRO A O 1
ATOM 568 N N . LEU A 1 73 ? 10.857 2.554 -13.563 1.00 97.31 73 LEU A N 1
ATOM 569 C CA . LEU A 1 73 ? 10.562 3.970 -13.354 1.00 97.31 73 LEU A CA 1
ATOM 570 C C . LEU A 1 73 ? 10.798 4.365 -11.897 1.00 97.31 73 LEU A C 1
ATOM 572 O O . LEU A 1 73 ? 10.717 3.539 -10.988 1.00 97.31 73 LEU A O 1
ATOM 576 N N . ASP A 1 74 ? 11.071 5.648 -11.672 1.00 97.00 74 ASP A N 1
ATOM 577 C CA . ASP A 1 74 ? 11.339 6.191 -10.335 1.00 97.00 74 ASP A CA 1
ATOM 578 C C . ASP A 1 74 ? 10.090 6.308 -9.456 1.00 97.00 74 ASP A C 1
ATOM 580 O O . ASP A 1 74 ? 10.202 6.528 -8.247 1.00 97.00 74 ASP A O 1
ATOM 584 N N . GLU A 1 75 ? 8.908 6.127 -10.043 1.00 97.31 75 GLU A N 1
ATOM 585 C CA . GLU A 1 75 ? 7.636 6.129 -9.343 1.00 97.31 75 GLU A CA 1
ATOM 586 C C . GLU A 1 75 ? 6.610 5.186 -9.973 1.00 97.31 75 GLU A C 1
ATOM 588 O O . GLU A 1 75 ? 6.677 4.846 -11.155 1.00 97.31 75 GLU A O 1
ATOM 593 N N . CYS A 1 76 ? 5.625 4.795 -9.169 1.00 98.12 76 CYS A N 1
ATOM 594 C CA . CYS A 1 76 ? 4.411 4.132 -9.617 1.00 98.12 76 CYS A CA 1
ATOM 595 C C . CYS A 1 76 ? 3.188 4.664 -8.864 1.00 98.12 76 CYS A C 1
ATOM 597 O O . CYS A 1 76 ? 3.299 5.272 -7.793 1.00 98.12 76 CYS A O 1
ATOM 599 N N . ARG A 1 77 ? 1.996 4.382 -9.393 1.00 98.44 77 ARG A N 1
ATOM 600 C CA . ARG A 1 77 ? 0.739 4.487 -8.644 1.00 98.44 77 ARG A CA 1
ATOM 601 C C . ARG A 1 77 ? 0.179 3.102 -8.411 1.00 98.44 77 ARG A C 1
ATOM 603 O O . ARG A 1 77 ? 0.248 2.272 -9.305 1.00 98.44 77 ARG A O 1
ATOM 610 N N . VAL A 1 78 ? -0.353 2.861 -7.217 1.00 98.56 78 VAL A N 1
ATOM 611 C CA . VAL A 1 78 ? -0.893 1.551 -6.835 1.00 98.56 78 VAL A CA 1
ATOM 612 C C . VAL A 1 78 ? -2.081 1.697 -5.890 1.00 98.56 78 VAL A C 1
ATOM 614 O O . VAL A 1 78 ? -2.150 2.639 -5.095 1.00 98.56 78 VAL A O 1
ATOM 617 N N . ASP A 1 79 ? -3.022 0.764 -5.960 1.00 98.75 79 ASP A N 1
ATOM 618 C CA . ASP A 1 79 ? -4.070 0.621 -4.960 1.00 98.75 79 ASP A CA 1
ATOM 619 C C . ASP A 1 79 ? -3.542 -0.182 -3.765 1.00 98.75 79 ASP A C 1
ATOM 621 O O . ASP A 1 79 ? -2.904 -1.218 -3.930 1.00 98.75 79 ASP A O 1
ATOM 625 N N . LEU A 1 80 ? -3.835 0.262 -2.543 1.00 98.62 80 LEU A N 1
ATOM 626 C CA . LEU A 1 80 ? -3.467 -0.439 -1.315 1.00 98.62 80 LEU A CA 1
ATOM 627 C C . LEU A 1 80 ? -4.704 -0.672 -0.459 1.00 98.62 80 LEU A C 1
ATOM 629 O O . LEU A 1 80 ? -5.423 0.268 -0.117 1.00 98.62 80 LEU A O 1
ATOM 633 N N . THR A 1 81 ? -4.909 -1.922 -0.047 1.00 98.69 81 THR A N 1
ATOM 634 C CA . THR A 1 81 ? -5.910 -2.288 0.966 1.00 98.69 81 THR A CA 1
ATOM 635 C C . THR A 1 81 ? -5.232 -2.999 2.140 1.00 98.69 81 THR A C 1
ATOM 637 O O . THR A 1 81 ? -4.591 -4.027 1.910 1.00 98.69 81 THR A O 1
ATOM 640 N N . PRO A 1 82 ? -5.369 -2.528 3.396 1.00 98.25 82 PRO A N 1
ATOM 641 C CA . PRO A 1 82 ? -4.996 -3.309 4.570 1.00 98.25 82 PRO A CA 1
ATOM 642 C C . PRO A 1 82 ? -5.813 -4.600 4.622 1.00 98.25 82 PRO A C 1
ATOM 644 O O . PRO A 1 82 ? -7.042 -4.582 4.533 1.00 98.25 82 PRO A O 1
ATOM 647 N N . ARG A 1 83 ? -5.141 -5.744 4.731 1.00 97.25 83 ARG A N 1
ATOM 648 C CA . ARG A 1 83 ? -5.775 -7.062 4.811 1.00 97.25 83 ARG A CA 1
ATOM 649 C C . ARG A 1 83 ? -5.244 -7.823 6.000 1.00 97.25 83 ARG A C 1
ATOM 651 O O . ARG A 1 83 ? -4.146 -7.574 6.490 1.00 97.25 83 ARG A O 1
ATOM 658 N N . LYS A 1 84 ? -6.030 -8.810 6.429 1.00 96.25 84 LYS A N 1
ATOM 659 C CA . LYS A 1 84 ? -5.673 -9.681 7.551 1.00 96.25 84 LYS A CA 1
ATOM 660 C C . LYS A 1 84 ? -5.395 -8.887 8.839 1.00 96.25 84 LYS A C 1
ATOM 662 O O . LYS A 1 84 ? -4.547 -9.272 9.640 1.00 96.25 84 LYS A O 1
ATOM 667 N N . CYS A 1 85 ? -6.094 -7.767 9.003 1.00 97.19 85 CYS A N 1
ATOM 668 C CA . CYS A 1 85 ? -5.978 -6.905 10.168 1.00 97.19 85 CYS A CA 1
ATOM 669 C C . CYS A 1 85 ? -6.467 -7.622 11.423 1.00 97.19 85 CYS A C 1
ATOM 671 O O . CYS A 1 85 ? -7.504 -8.291 11.411 1.00 97.19 85 CYS A O 1
ATOM 673 N N . GLN A 1 86 ? -5.696 -7.495 12.497 1.00 97.19 86 GLN A N 1
ATOM 674 C CA . GLN A 1 86 ? -6.008 -8.124 13.775 1.00 97.19 86 GLN A CA 1
ATOM 675 C C . GLN A 1 86 ? -6.924 -7.222 14.601 1.00 97.19 86 GLN A C 1
ATOM 677 O O . GLN A 1 86 ? -7.959 -7.687 15.095 1.00 97.19 86 GLN A O 1
ATOM 682 N N . LYS A 1 87 ? -6.586 -5.929 14.690 1.00 97.88 87 LYS A N 1
ATOM 683 C CA . LYS A 1 87 ? -7.329 -4.932 15.469 1.00 97.88 87 LYS A CA 1
ATOM 684 C C . LYS A 1 87 ? -8.008 -3.889 14.588 1.00 97.88 87 LYS A C 1
ATOM 686 O O . LYS A 1 87 ? -9.145 -3.531 14.875 1.00 97.88 87 LYS A O 1
ATOM 691 N N . PHE A 1 88 ? -7.360 -3.449 13.510 1.00 98.00 88 PHE A N 1
ATOM 692 C CA . PHE A 1 88 ? -7.904 -2.478 12.564 1.00 98.00 88 PHE A CA 1
ATOM 693 C C . PHE A 1 88 ? -9.073 -3.089 11.778 1.00 98.00 88 PHE A C 1
ATOM 695 O O . PHE A 1 88 ? -8.898 -3.726 10.738 1.00 98.00 88 PHE A O 1
ATOM 702 N N . LYS A 1 89 ? -10.281 -2.946 12.320 1.00 97.44 89 LYS A N 1
ATOM 703 C CA . LYS A 1 89 ? -11.528 -3.517 11.792 1.00 97.44 89 LYS A CA 1
ATOM 704 C C . LYS A 1 89 ? -12.570 -2.405 11.681 1.00 97.44 89 LYS A C 1
ATOM 706 O O . LYS A 1 89 ? -13.474 -2.333 12.512 1.00 97.44 89 LYS A O 1
ATOM 711 N N . PRO A 1 90 ? -12.408 -1.490 10.714 1.00 97.06 90 PRO A N 1
ATOM 712 C CA . PRO A 1 90 ? -13.249 -0.313 10.637 1.00 97.06 90 PRO A CA 1
ATOM 713 C C . PRO A 1 90 ? -14.676 -0.692 10.243 1.00 97.06 90 PRO A C 1
ATOM 715 O O . PRO A 1 90 ? -14.899 -1.587 9.424 1.00 97.06 90 PRO A O 1
ATOM 718 N N . ALA A 1 91 ? -15.650 0.006 10.822 1.00 97.00 91 ALA A N 1
ATOM 719 C CA . ALA A 1 91 ? -17.036 -0.145 10.414 1.00 97.00 91 ALA A CA 1
ATOM 720 C C . ALA A 1 91 ? -17.239 0.455 9.008 1.00 97.00 91 ALA A C 1
ATOM 722 O O . ALA A 1 91 ? -16.532 1.394 8.619 1.00 97.00 91 ALA A O 1
ATOM 723 N N . PRO A 1 92 ? -18.207 -0.049 8.227 1.00 98.19 92 PRO A N 1
ATOM 724 C CA . PRO A 1 92 ? -18.583 0.576 6.967 1.00 98.19 92 PRO A CA 1
ATOM 725 C C . PRO A 1 92 ? -18.875 2.073 7.115 1.00 98.19 92 PRO A C 1
ATOM 727 O O . PRO A 1 92 ? -19.545 2.495 8.056 1.00 98.19 92 PRO A O 1
ATOM 730 N N . GLY A 1 93 ? -18.372 2.886 6.184 1.00 97.69 93 GLY A N 1
ATOM 731 C CA . GLY A 1 93 ? -18.566 4.339 6.182 1.00 97.69 93 GLY A CA 1
ATOM 732 C C . GLY A 1 93 ? -17.666 5.129 7.139 1.00 97.69 93 GLY A C 1
ATOM 733 O O . GLY A 1 93 ? -17.636 6.359 7.042 1.00 97.69 93 GLY A O 1
ATOM 734 N N . THR A 1 94 ? -16.887 4.480 8.018 1.00 97.62 94 THR A N 1
ATOM 735 C CA . THR A 1 94 ? -15.913 5.185 8.868 1.00 97.62 94 THR A CA 1
ATOM 736 C C . THR A 1 94 ? -14.921 5.966 8.001 1.00 97.62 94 THR A C 1
ATOM 738 O O . THR A 1 94 ? -14.372 5.437 7.031 1.00 97.62 94 THR A O 1
ATOM 741 N N . LYS A 1 95 ? -14.712 7.245 8.339 1.00 98.19 95 LYS A N 1
ATOM 742 C CA . LYS A 1 95 ? -13.801 8.161 7.642 1.00 98.19 95 LYS A CA 1
ATOM 743 C C . LYS A 1 95 ? -12.423 8.133 8.289 1.00 98.19 95 LYS A C 1
ATOM 745 O O . LYS A 1 95 ? -12.292 8.346 9.487 1.00 98.19 95 LYS A O 1
ATOM 750 N N . PHE A 1 96 ? -11.406 7.972 7.457 1.00 98.31 96 PHE A N 1
ATOM 751 C CA . PHE A 1 96 ? -10.005 8.007 7.845 1.00 98.31 96 PHE A CA 1
ATOM 752 C C . PHE A 1 96 ? -9.295 9.144 7.130 1.00 98.31 96 PHE A C 1
ATOM 754 O O . PHE A 1 96 ? -9.557 9.405 5.950 1.00 98.31 96 PHE A O 1
ATOM 761 N N . LYS A 1 97 ? -8.347 9.779 7.814 1.00 98.50 97 LYS A N 1
ATOM 762 C CA . LYS A 1 97 ? -7.270 10.519 7.164 1.00 98.50 97 LYS A CA 1
ATOM 763 C C . LYS A 1 97 ? -6.163 9.532 6.818 1.00 98.50 97 LYS A C 1
ATOM 765 O O . LYS A 1 97 ? -5.828 8.661 7.618 1.00 98.50 97 LYS A O 1
ATOM 770 N N . TRP A 1 98 ? -5.577 9.677 5.638 1.00 98.50 98 TRP A N 1
ATOM 771 C CA . TRP A 1 98 ? -4.407 8.901 5.261 1.00 98.50 98 TRP A CA 1
ATOM 772 C C . TRP A 1 98 ? -3.295 9.778 4.710 1.00 98.50 98 TRP A C 1
ATOM 774 O O . TRP A 1 98 ? -3.550 10.841 4.134 1.00 98.50 98 TRP A O 1
ATOM 784 N N . THR A 1 99 ? -2.058 9.330 4.906 1.00 98.50 99 THR A N 1
ATOM 785 C CA . THR A 1 99 ? -0.856 10.013 4.428 1.00 98.50 99 THR A CA 1
ATOM 786 C C . THR A 1 99 ? 0.141 9.045 3.816 1.00 98.50 99 THR A C 1
ATOM 788 O O . THR A 1 99 ? 0.167 7.856 4.139 1.00 98.50 99 THR A O 1
ATOM 791 N N . VAL A 1 100 ? 0.980 9.586 2.934 1.00 98.44 100 VAL A N 1
ATOM 792 C CA . VAL A 1 100 ? 2.170 8.916 2.405 1.00 98.44 100 VAL A CA 1
ATOM 793 C C . VAL A 1 100 ? 3.348 9.840 2.599 1.00 98.44 100 VAL A C 1
ATOM 795 O O . VAL A 1 100 ? 3.355 10.950 2.070 1.00 98.44 100 VAL A O 1
ATOM 798 N N . THR A 1 101 ? 4.352 9.370 3.324 1.00 98.19 101 THR A N 1
ATOM 799 C CA . THR A 1 101 ? 5.556 10.142 3.636 1.00 98.19 101 THR A CA 1
ATOM 800 C C . THR A 1 101 ? 6.775 9.332 3.236 1.00 98.19 101 THR A C 1
ATOM 802 O O . THR A 1 101 ? 6.902 8.184 3.658 1.00 98.19 101 THR A O 1
ATOM 805 N N . THR A 1 102 ? 7.686 9.889 2.437 1.00 96.75 102 THR A N 1
ATOM 806 C CA . THR A 1 102 ? 8.957 9.210 2.150 1.00 96.75 102 THR A CA 1
ATOM 807 C C . THR A 1 102 ? 9.743 9.013 3.438 1.00 96.75 102 THR A C 1
ATOM 809 O O . THR A 1 102 ? 9.666 9.822 4.357 1.00 96.75 102 THR A O 1
ATOM 812 N N . LEU A 1 103 ? 10.500 7.929 3.524 1.00 93.38 103 LEU A N 1
ATOM 813 C CA . LEU A 1 103 ? 11.413 7.675 4.627 1.00 93.38 103 LEU A CA 1
ATOM 814 C C . LEU A 1 103 ? 12.847 7.691 4.104 1.00 93.38 103 LEU A C 1
ATOM 816 O O . LEU A 1 103 ? 13.089 7.239 2.981 1.00 93.38 103 LEU A O 1
ATOM 820 N N . PRO A 1 104 ? 13.810 8.147 4.915 1.00 87.94 104 PRO A N 1
ATOM 821 C CA . PRO A 1 104 ? 15.205 8.030 4.544 1.00 87.94 104 PRO A CA 1
ATOM 822 C C . PRO A 1 104 ? 15.621 6.556 4.374 1.00 87.94 104 PRO A C 1
ATOM 824 O O . PRO A 1 104 ? 14.991 5.643 4.942 1.00 87.94 104 PRO A O 1
ATOM 827 N N . PRO A 1 105 ? 16.703 6.303 3.615 1.00 79.75 105 PRO A N 1
ATOM 828 C CA . PRO A 1 105 ? 17.306 4.982 3.523 1.00 79.75 105 PRO A CA 1
ATOM 829 C C . PRO A 1 105 ? 17.640 4.421 4.910 1.00 79.75 105 PRO A C 1
ATOM 831 O O . PRO A 1 105 ? 18.025 5.152 5.821 1.00 79.75 105 PRO A O 1
ATOM 834 N N . VAL A 1 106 ? 17.516 3.102 5.078 1.00 76.06 106 VAL A N 1
ATOM 835 C CA . VAL A 1 106 ? 18.009 2.443 6.295 1.00 76.06 106 VAL A CA 1
ATOM 836 C C . VAL A 1 106 ? 19.530 2.376 6.204 1.00 76.06 106 VAL A C 1
ATOM 838 O O . VAL A 1 106 ? 20.060 1.669 5.345 1.00 76.06 106 VAL A O 1
ATOM 841 N N . SER A 1 107 ? 20.238 3.080 7.087 1.00 64.12 107 SER A N 1
ATOM 842 C CA . SER A 1 107 ? 21.694 2.979 7.194 1.00 64.12 107 SER A CA 1
ATOM 843 C C . SER A 1 107 ? 22.088 1.538 7.533 1.00 64.12 107 SER A C 1
ATOM 845 O O . SER A 1 107 ? 21.793 1.041 8.618 1.00 64.12 107 SER A O 1
ATOM 847 N N . LYS A 1 108 ? 22.750 0.842 6.600 1.00 56.94 108 LYS A N 1
ATOM 848 C CA . LYS A 1 108 ? 23.224 -0.543 6.800 1.00 56.94 108 LYS A CA 1
ATOM 849 C C . LYS A 1 108 ? 24.509 -0.633 7.642 1.00 56.94 108 LYS A C 1
ATOM 851 O O . LYS A 1 108 ? 24.926 -1.736 7.983 1.00 56.94 108 LYS A O 1
ATOM 856 N N . LYS A 1 109 ? 25.126 0.497 8.004 1.00 54.16 109 LYS A N 1
ATOM 857 C CA . LYS A 1 109 ? 26.325 0.574 8.853 1.00 54.16 109 LYS A CA 1
ATOM 858 C C . LYS A 1 109 ? 26.045 1.374 10.126 1.00 54.16 109 LYS A C 1
ATOM 860 O O . LYS A 1 109 ? 25.424 2.432 10.066 1.00 54.16 109 LYS A O 1
ATOM 865 N N . LYS A 1 110 ? 26.575 0.900 11.263 1.00 45.28 110 LYS A N 1
ATOM 866 C CA . LYS A 1 110 ? 26.827 1.713 12.469 1.00 45.28 110 LYS A CA 1
ATOM 867 C C . LYS A 1 110 ? 27.996 2.678 12.197 1.00 45.28 110 LYS A C 1
ATOM 869 O O . LYS A 1 110 ? 28.994 2.648 12.911 1.00 45.28 110 LYS A O 1
ATOM 874 N N . ASP A 1 111 ? 27.907 3.506 11.163 1.00 47.72 111 ASP A N 1
ATOM 875 C CA . ASP A 1 111 ? 28.860 4.602 11.015 1.00 47.72 111 ASP A CA 1
ATOM 876 C C . ASP A 1 111 ? 28.421 5.707 11.974 1.00 47.72 111 ASP A C 1
ATOM 878 O O . ASP A 1 111 ? 27.414 6.382 11.769 1.00 47.72 111 ASP A O 1
ATOM 882 N N . LYS A 1 112 ? 29.168 5.848 13.075 1.00 52.75 112 LYS A N 1
ATOM 883 C CA . LYS A 1 112 ? 28.956 6.864 14.121 1.00 52.75 112 LYS A CA 1
ATOM 884 C C . LYS A 1 112 ? 29.154 8.308 13.619 1.00 52.75 112 LYS A C 1
ATOM 886 O O . LYS A 1 112 ? 29.039 9.232 14.415 1.00 52.75 112 LYS A O 1
ATOM 891 N N . SER A 1 113 ? 29.451 8.497 12.333 1.00 51.47 113 SER A N 1
ATOM 892 C CA . SER A 1 113 ? 29.649 9.787 11.666 1.00 51.47 113 SER A CA 1
ATOM 893 C C . SER A 1 113 ? 28.606 10.093 10.584 1.00 51.47 113 SER A C 1
ATOM 895 O O . SER A 1 113 ? 28.755 11.085 9.876 1.00 51.47 113 SER A O 1
ATOM 897 N N . ALA A 1 114 ? 27.566 9.266 10.420 1.00 53.88 114 ALA A N 1
ATOM 898 C CA . ALA A 1 114 ? 26.552 9.524 9.406 1.00 53.88 114 ALA A CA 1
ATOM 899 C C . ALA A 1 114 ? 25.707 10.750 9.790 1.00 53.88 114 ALA A C 1
ATOM 901 O O . ALA A 1 114 ? 25.001 10.746 10.801 1.00 53.88 114 ALA A O 1
ATOM 902 N N . GLU A 1 115 ? 25.793 11.786 8.957 1.00 55.94 115 GLU A N 1
ATOM 903 C CA . GLU A 1 115 ? 24.909 12.946 8.962 1.00 55.94 115 GLU A CA 1
ATOM 904 C C . GLU A 1 115 ? 23.448 12.484 9.075 1.00 55.94 115 GLU A C 1
ATOM 906 O O . GLU A 1 115 ? 23.047 11.486 8.461 1.00 55.94 115 GLU A O 1
ATOM 911 N N . LYS A 1 116 ? 22.661 13.153 9.930 1.00 55.91 116 LYS A N 1
ATOM 912 C CA . LYS A 1 116 ? 21.275 12.759 10.199 1.00 55.91 116 LYS A CA 1
ATOM 913 C C . LYS A 1 116 ? 20.535 12.694 8.856 1.00 55.91 116 LYS A C 1
ATOM 915 O O . LYS A 1 116 ? 20.511 13.708 8.159 1.00 55.91 116 LYS A O 1
ATOM 920 N N . PRO A 1 117 ? 19.936 11.545 8.487 1.00 59.28 117 PRO A N 1
ATOM 921 C CA . PRO A 1 117 ? 19.251 11.440 7.213 1.00 59.28 117 PRO A CA 1
ATOM 922 C C . PRO A 1 117 ? 18.202 12.554 7.096 1.00 59.28 117 PRO A C 1
ATOM 924 O O . PRO A 1 117 ? 17.541 12.851 8.102 1.00 59.28 117 PRO A O 1
ATOM 927 N N . PRO A 1 118 ? 18.031 13.161 5.908 1.00 60.97 118 PRO A N 1
ATOM 928 C CA . PRO A 1 118 ? 17.047 14.214 5.725 1.00 60.97 118 PRO A CA 1
ATOM 929 C C . PRO A 1 118 ? 15.659 13.717 6.155 1.00 60.97 118 PRO A C 1
ATOM 931 O O . PRO A 1 118 ? 15.346 12.527 5.999 1.00 60.97 118 PRO A O 1
ATOM 934 N N . PRO A 1 119 ? 14.829 14.601 6.739 1.00 71.19 119 PRO A N 1
ATOM 935 C CA . PRO A 1 119 ? 13.501 14.224 7.190 1.00 71.19 119 PRO A CA 1
ATOM 936 C C . PRO A 1 119 ? 12.666 13.700 6.020 1.00 71.19 119 PRO A C 1
ATOM 938 O O . PRO A 1 119 ? 12.837 14.102 4.867 1.00 71.19 119 PRO A O 1
ATOM 941 N N . GLY A 1 120 ? 11.742 12.795 6.336 1.00 84.62 120 GLY A N 1
ATOM 942 C CA . GLY A 1 120 ? 10.778 12.298 5.365 1.00 84.62 120 GLY A CA 1
ATOM 943 C C . GLY A 1 120 ? 9.949 13.424 4.746 1.00 84.62 120 GLY A C 1
ATOM 944 O O . GLY A 1 120 ? 9.587 14.381 5.430 1.00 84.62 120 GLY A O 1
ATOM 945 N N . ARG A 1 121 ? 9.625 13.309 3.455 1.00 93.44 121 ARG A N 1
ATOM 946 C CA . ARG A 1 121 ? 8.805 14.278 2.717 1.00 93.44 121 ARG A CA 1
ATOM 947 C C . ARG A 1 121 ? 7.378 13.760 2.599 1.00 93.44 121 ARG A C 1
ATOM 949 O O . ARG A 1 121 ? 7.165 12.661 2.086 1.00 93.44 121 ARG A O 1
ATOM 956 N N . LEU A 1 122 ? 6.399 14.551 3.036 1.00 96.44 122 LEU A N 1
ATOM 957 C CA . LEU A 1 122 ? 4.985 14.256 2.801 1.00 96.44 122 LEU A CA 1
ATOM 958 C C . LEU A 1 122 ? 4.703 14.322 1.293 1.00 96.44 122 LEU A C 1
ATOM 960 O O . LEU A 1 122 ? 4.940 15.350 0.664 1.00 96.44 122 LEU A O 1
ATOM 964 N N . LEU A 1 123 ? 4.212 13.225 0.724 1.00 96.56 123 LEU A N 1
ATOM 965 C CA . LEU A 1 123 ? 3.801 13.144 -0.677 1.00 96.56 123 LEU A CA 1
ATOM 966 C C . LEU A 1 123 ? 2.314 13.443 -0.830 1.00 96.56 123 LEU A C 1
ATOM 968 O O . LEU A 1 123 ? 1.922 14.186 -1.723 1.00 96.56 123 LEU A O 1
ATOM 972 N N . VAL A 1 124 ? 1.486 12.847 0.032 1.00 97.44 124 VAL A N 1
ATOM 973 C CA . VAL A 1 124 ? 0.026 12.959 -0.045 1.00 97.44 124 VAL A CA 1
ATOM 974 C C . VAL A 1 124 ? -0.582 12.978 1.349 1.00 97.44 124 VAL A C 1
ATOM 976 O O . VAL A 1 124 ? -0.132 12.267 2.246 1.00 97.44 124 VAL A O 1
ATOM 979 N N . THR A 1 125 ? -1.646 13.764 1.498 1.00 97.88 125 THR A N 1
ATOM 980 C CA . THR A 1 125 ? -2.611 13.681 2.594 1.00 97.88 125 THR A CA 1
ATOM 981 C C . THR A 1 125 ? -4.012 13.768 2.000 1.00 97.88 125 THR A C 1
ATOM 983 O O . THR A 1 125 ? -4.299 14.689 1.240 1.00 97.88 125 THR A O 1
ATOM 986 N N . ALA A 1 126 ? -4.895 12.831 2.332 1.00 97.88 126 ALA A N 1
ATOM 987 C CA . ALA A 1 126 ? -6.293 12.882 1.908 1.00 97.88 126 ALA A CA 1
ATOM 988 C C . ALA A 1 126 ? -7.189 12.108 2.884 1.00 97.88 126 ALA A C 1
ATOM 990 O O . ALA A 1 126 ? -6.742 11.668 3.944 1.00 97.88 126 ALA A O 1
ATOM 991 N N . THR A 1 127 ? -8.469 11.966 2.544 1.00 98.06 127 THR A N 1
ATOM 992 C CA . THR A 1 127 ? -9.427 11.177 3.324 1.00 98.06 127 THR A CA 1
ATOM 993 C C . THR A 1 127 ? -9.915 9.970 2.536 1.00 98.06 127 THR A C 1
ATOM 995 O O . THR A 1 127 ? -9.899 9.958 1.302 1.00 98.06 127 THR A O 1
ATOM 998 N N . LYS A 1 128 ? -10.322 8.920 3.249 1.00 97.56 128 LYS A N 1
ATOM 999 C CA . LYS A 1 128 ? -10.923 7.722 2.665 1.00 97.56 128 LYS A CA 1
ATOM 1000 C C . LYS A 1 128 ? -11.986 7.158 3.599 1.00 97.56 128 LYS A C 1
ATOM 1002 O O . LYS A 1 128 ? -11.780 7.094 4.804 1.00 97.56 128 LYS A O 1
ATOM 1007 N N . GLN A 1 129 ? -13.110 6.738 3.029 1.00 97.88 129 GLN A N 1
ATOM 1008 C CA . GLN A 1 129 ? -14.138 5.989 3.750 1.00 97.88 129 GLN A CA 1
ATOM 1009 C C . GLN A 1 129 ? -13.930 4.487 3.578 1.00 97.88 129 GLN A C 1
ATOM 1011 O O . GLN A 1 129 ? -13.590 4.039 2.476 1.00 97.88 129 GLN A O 1
ATOM 1016 N N . ALA A 1 130 ? -14.155 3.735 4.655 1.00 98.12 130 ALA A N 1
ATOM 1017 C CA . ALA A 1 130 ? -14.300 2.289 4.590 1.00 98.12 130 ALA A CA 1
ATOM 1018 C C . ALA A 1 130 ? -15.545 1.925 3.767 1.00 98.12 130 ALA A C 1
ATOM 1020 O O . ALA A 1 130 ? -16.594 2.561 3.893 1.00 98.12 130 ALA A O 1
ATOM 1021 N N . ASP A 1 131 ? -15.427 0.920 2.905 1.00 98.06 131 ASP A N 1
ATOM 1022 C CA . ASP A 1 131 ? -16.529 0.469 2.058 1.00 98.06 131 ASP A CA 1
ATOM 1023 C C . ASP A 1 131 ? -17.588 -0.334 2.840 1.00 98.06 131 ASP A C 1
ATOM 1025 O O . ASP A 1 131 ? -17.505 -0.510 4.056 1.00 98.06 131 ASP A O 1
ATOM 1029 N N . LYS A 1 132 ? -18.593 -0.863 2.130 1.00 98.12 132 LYS A N 1
ATOM 1030 C CA . LYS A 1 132 ? -19.670 -1.681 2.718 1.00 98.12 132 LYS A CA 1
ATOM 1031 C C . LYS A 1 132 ? -19.185 -2.947 3.447 1.00 98.12 132 LYS A C 1
ATOM 1033 O O . LYS A 1 132 ? -19.960 -3.550 4.180 1.00 98.12 132 LYS A O 1
ATOM 1038 N N . HIS A 1 133 ? -17.938 -3.361 3.233 1.00 96.94 133 HIS A N 1
ATOM 1039 C CA . HIS A 1 133 ? -17.308 -4.521 3.857 1.00 96.94 133 HIS A CA 1
ATOM 1040 C C . HIS A 1 133 ? -16.284 -4.133 4.935 1.00 96.94 133 HIS A C 1
ATOM 1042 O O . HIS A 1 133 ? -15.583 -5.008 5.442 1.00 96.94 133 HIS A O 1
ATOM 1048 N N . GLY A 1 134 ? -16.176 -2.847 5.285 1.00 96.81 134 GLY A N 1
ATOM 1049 C CA . GLY A 1 134 ? -15.174 -2.367 6.234 1.00 96.81 134 GLY A CA 1
ATOM 1050 C C . GLY A 1 134 ? -13.757 -2.370 5.653 1.00 96.81 134 GLY A C 1
ATOM 1051 O O . GLY A 1 134 ? -12.784 -2.472 6.395 1.00 96.81 134 GLY A O 1
ATOM 1052 N N . LEU A 1 135 ? -13.601 -2.304 4.327 1.00 97.94 135 LEU A N 1
ATOM 1053 C CA . LEU A 1 135 ? -12.289 -2.244 3.684 1.00 97.94 135 LEU A CA 1
ATOM 1054 C C . LEU A 1 135 ? -11.913 -0.808 3.350 1.00 97.94 135 LEU A C 1
ATOM 1056 O O . LEU A 1 135 ? -12.699 -0.052 2.776 1.00 97.94 135 LEU A O 1
ATOM 1060 N N . VAL A 1 136 ? -10.669 -0.445 3.653 1.00 98.31 136 VAL A N 1
ATOM 1061 C CA . VAL A 1 136 ? -10.110 0.867 3.319 1.00 98.31 136 VAL A CA 1
ATOM 1062 C C . VAL A 1 136 ? -9.131 0.711 2.161 1.00 98.31 136 VAL A C 1
ATOM 1064 O O . VAL A 1 136 ? -7.945 0.475 2.362 1.00 98.31 136 VAL A O 1
ATOM 1067 N N . THR A 1 137 ? -9.634 0.835 0.933 1.00 98.50 137 THR A N 1
ATOM 1068 C CA . THR A 1 137 ? -8.791 0.843 -0.273 1.00 98.50 137 THR A CA 1
ATOM 1069 C C . THR A 1 137 ? -8.393 2.265 -0.650 1.00 98.50 137 THR A C 1
ATOM 1071 O O . THR A 1 137 ? -9.219 3.053 -1.135 1.00 98.50 137 THR A O 1
ATOM 1074 N N . ILE A 1 138 ? -7.116 2.588 -0.471 1.00 98.38 138 ILE A N 1
ATOM 1075 C CA . ILE A 1 138 ? -6.504 3.786 -1.048 1.00 98.38 138 ILE A CA 1
ATOM 1076 C C . ILE A 1 138 ? -6.243 3.479 -2.521 1.00 98.38 138 ILE A C 1
ATOM 1078 O O . ILE A 1 138 ? -5.595 2.483 -2.819 1.00 98.38 138 ILE A O 1
ATOM 1082 N N . ARG A 1 139 ? -6.763 4.300 -3.436 1.00 98.38 139 ARG A N 1
ATOM 1083 C CA . ARG A 1 139 ? -6.571 4.099 -4.878 1.00 98.38 139 ARG A CA 1
ATOM 1084 C C . ARG A 1 139 ? -5.453 4.980 -5.412 1.00 98.38 139 ARG A C 1
ATOM 1086 O O . ARG A 1 139 ? -5.375 6.144 -5.022 1.00 98.38 139 ARG A O 1
ATOM 1093 N N . GLN A 1 140 ? -4.658 4.440 -6.331 1.00 98.00 140 GLN A N 1
ATOM 1094 C CA . GLN A 1 140 ? -3.661 5.164 -7.127 1.00 98.00 140 GLN A CA 1
ATOM 1095 C C . GLN A 1 140 ? -2.708 6.035 -6.290 1.00 98.00 140 GLN A C 1
ATOM 1097 O O . GLN A 1 140 ? -2.345 7.161 -6.655 1.00 98.00 140 GLN A O 1
ATOM 1102 N N . MET A 1 141 ? -2.304 5.486 -5.146 1.00 97.69 141 MET A N 1
ATOM 1103 C CA . MET A 1 141 ? -1.371 6.090 -4.209 1.00 97.69 141 MET A CA 1
ATOM 1104 C C . MET A 1 141 ? 0.020 6.191 -4.849 1.00 97.69 141 MET A C 1
ATOM 1106 O O . MET A 1 141 ? 0.506 5.176 -5.352 1.00 97.69 141 MET A O 1
ATOM 1110 N N . PRO A 1 142 ? 0.677 7.367 -4.836 1.00 98.06 142 PRO A N 1
ATOM 1111 C CA . PRO A 1 142 ? 2.011 7.504 -5.403 1.00 98.06 142 PRO A CA 1
ATOM 1112 C C . PRO A 1 142 ? 3.053 6.850 -4.495 1.00 98.06 142 PRO A C 1
ATOM 1114 O O . PRO A 1 142 ? 3.073 7.081 -3.283 1.00 98.06 142 PRO A O 1
ATOM 1117 N N . ILE A 1 143 ? 3.945 6.074 -5.097 1.00 97.88 143 ILE A N 1
ATOM 1118 C CA . ILE A 1 143 ? 5.092 5.446 -4.447 1.00 97.88 143 ILE A CA 1
ATOM 1119 C C . ILE A 1 143 ? 6.322 5.767 -5.289 1.00 97.88 143 ILE A C 1
ATOM 1121 O O . ILE A 1 143 ? 6.324 5.541 -6.492 1.00 97.88 143 ILE A O 1
ATOM 1125 N N . LEU A 1 144 ? 7.356 6.313 -4.654 1.00 97.25 144 LEU A N 1
ATOM 1126 C CA . LEU A 1 144 ? 8.642 6.604 -5.295 1.00 97.25 144 LEU A CA 1
ATOM 1127 C C . LEU A 1 144 ? 9.613 5.451 -5.031 1.00 97.25 144 LEU A C 1
ATOM 1129 O O . LEU A 1 144 ? 9.412 4.688 -4.087 1.00 97.25 144 LEU A O 1
ATOM 1133 N N . LYS A 1 145 ? 10.715 5.347 -5.768 1.00 95.81 145 LYS A N 1
ATOM 1134 C CA . LYS A 1 145 ? 11.792 4.417 -5.401 1.00 95.81 145 LYS A CA 1
ATOM 1135 C C . LYS A 1 145 ? 12.234 4.645 -3.956 1.00 95.81 145 LYS A C 1
ATOM 1137 O O . LYS A 1 145 ? 12.363 5.779 -3.487 1.00 95.81 145 LYS A O 1
ATOM 1142 N N . GLY A 1 146 ? 12.465 3.550 -3.238 1.00 94.06 146 GLY A N 1
ATOM 1143 C CA . GLY A 1 146 ? 12.799 3.578 -1.819 1.00 94.06 146 GLY A CA 1
ATOM 1144 C C . GLY A 1 146 ? 11.588 3.327 -0.927 1.00 94.06 146 GLY A C 1
ATOM 1145 O O . GLY A 1 146 ? 10.744 2.500 -1.245 1.00 94.06 146 GLY A O 1
ATOM 1146 N N . ARG A 1 147 ? 11.560 3.963 0.250 1.00 94.88 147 ARG A N 1
ATOM 1147 C CA . ARG A 1 147 ? 10.649 3.619 1.356 1.00 94.88 147 ARG A CA 1
ATOM 1148 C C . ARG A 1 147 ? 9.637 4.731 1.604 1.00 94.88 147 ARG A C 1
ATOM 1150 O O . ARG A 1 147 ? 10.011 5.902 1.658 1.00 94.88 147 ARG A O 1
ATOM 1157 N N . GLN A 1 148 ? 8.384 4.370 1.861 1.00 96.44 148 GLN A N 1
ATOM 1158 C CA . GLN A 1 148 ? 7.313 5.299 2.217 1.00 96.44 148 GLN A CA 1
ATOM 1159 C C . GLN A 1 148 ? 6.499 4.754 3.379 1.00 96.44 148 GLN A C 1
ATOM 1161 O O . GLN A 1 148 ? 6.075 3.601 3.372 1.00 96.44 148 GLN A O 1
ATOM 1166 N N . ARG A 1 149 ? 6.234 5.601 4.369 1.00 97.56 149 ARG A N 1
ATOM 1167 C CA . ARG A 1 149 ? 5.274 5.319 5.428 1.00 97.56 149 ARG A CA 1
ATOM 1168 C C . ARG A 1 149 ? 3.876 5.670 4.941 1.00 97.56 149 ARG A C 1
ATOM 1170 O O . ARG A 1 149 ? 3.614 6.832 4.642 1.00 97.56 149 ARG A O 1
ATOM 1177 N N . VAL A 1 150 ? 3.003 4.671 4.904 1.00 98.44 150 VAL A N 1
ATOM 1178 C CA . VAL A 1 150 ? 1.564 4.831 4.706 1.00 98.44 150 VAL A CA 1
ATOM 1179 C C . VAL A 1 150 ? 0.900 4.800 6.073 1.00 98.44 150 VAL A C 1
ATOM 1181 O O . VAL A 1 150 ? 1.136 3.871 6.847 1.00 98.44 150 VAL A O 1
ATOM 1184 N N . VAL A 1 151 ? 0.085 5.807 6.366 1.00 98.62 151 VAL A N 1
ATOM 1185 C CA . VAL A 1 151 ? -0.702 5.899 7.603 1.00 98.62 151 VAL A CA 1
ATOM 1186 C C . VAL A 1 151 ? -2.165 6.031 7.234 1.00 98.62 151 VAL A C 1
ATOM 1188 O O . VAL A 1 151 ? -2.496 6.819 6.356 1.00 98.62 151 VAL A O 1
ATOM 1191 N N . ILE A 1 152 ? -3.029 5.285 7.913 1.00 98.56 152 ILE A N 1
ATOM 1192 C CA . ILE A 1 152 ? -4.486 5.395 7.874 1.00 98.56 152 ILE A CA 1
ATOM 1193 C C . ILE A 1 152 ? -4.931 5.523 9.326 1.00 98.56 152 ILE A C 1
ATOM 1195 O O . ILE A 1 152 ? -4.721 4.602 10.108 1.00 98.56 152 ILE A O 1
ATOM 1199 N N . ALA A 1 153 ? -5.511 6.654 9.703 1.00 97.75 153 ALA A N 1
ATOM 1200 C CA . ALA A 1 153 ? -5.942 6.906 11.074 1.00 97.75 153 ALA 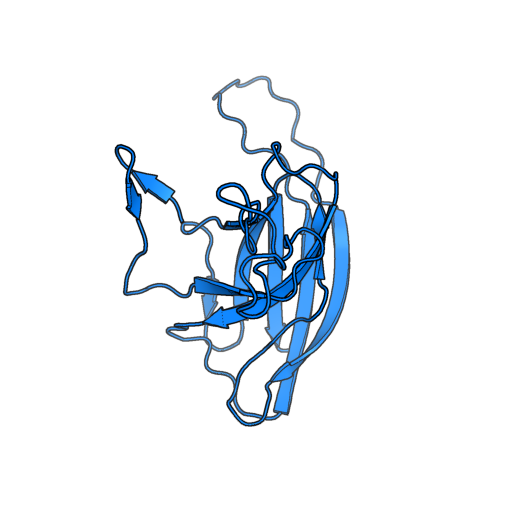A CA 1
ATOM 1201 C C . ALA A 1 153 ? -7.292 7.621 11.089 1.00 97.75 153 ALA A C 1
ATOM 1203 O O . ALA A 1 153 ? -7.640 8.307 10.120 1.00 97.75 153 ALA A O 1
ATOM 1204 N N . ASN A 1 154 ? -8.066 7.438 12.160 1.00 89.88 154 ASN A N 1
ATOM 1205 C CA . ASN A 1 154 ? -9.287 8.215 12.365 1.00 89.88 154 ASN A CA 1
ATOM 1206 C C . ASN A 1 154 ? -8.988 9.719 12.255 1.00 89.88 154 ASN A C 1
ATOM 1208 O O . ASN A 1 154 ? -7.881 10.171 12.563 1.00 89.88 154 ASN A O 1
ATOM 1212 N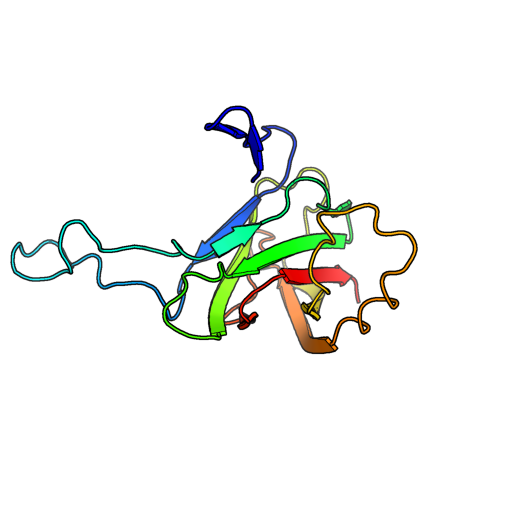 N . GLN A 1 155 ? -9.963 10.463 11.730 1.00 71.06 155 GLN A N 1
ATOM 1213 C CA . GLN A 1 155 ? -9.885 11.923 11.685 1.00 71.06 155 GLN A CA 1
ATOM 1214 C C . GLN A 1 155 ? -9.919 12.534 13.082 1.00 71.06 155 GLN A C 1
ATOM 1216 O O . GLN A 1 155 ? -10.651 11.990 13.937 1.00 71.06 155 GLN A O 1
#

Radius of gyration: 17.03 Å; chains: 1; bounding box: 49×32×45 Å

Foldseek 3Di:
DDQDPNDDDDDLQDKDKDKAPKPLFFFCADPPPVGGDPPPGDGCVQKDWDRVPFDQACFKTKTKMARAPPRPDQKMFIKIKTPSGDRPQAAFFQKKKKWKWADFDDPPDPPVPDDDTDHIHTPDIDMFTQHNRSITIDGRHMDGHGIIMMMIGHD

Organism: NCBI:txid412755

Secondary structure (DSSP, 8-state):
-EEETTEEE--TTS-EEEEES-TT-----SS-TTSS--TT--SSTTEEEEEEEEEEETTEEEEEEEE-TT-SSSEEEEEEEEES-SS--PPTT-EEEEEEEEE-----S--TT--PPPPPPEEEEEEEE--TTS---EEEEEEEBEEEEEEEEE-

pLDDT: mean 89.62, std 13.25, range [45.28, 98.75]